Protein AF-A0AAW6Y388-F1 (afdb_monomer_lite)

Secondary structure (DSSP, 8-state):
---PPPP--------HHHHHH--------------TTTTTS-B-TT--PEEPTTTTTSSEEEEEETTEEEEEE-TTTTTSSEE-SSB---

Radius of gyration: 22.62 Å; chains: 1; bounding box: 49×43×54 Å

Foldseek 3Di:
DPDDDDDDDDDDDDDPVCVVVPDDDDDDDDDDDQPPQCRVLQAGPPDDWAFDPQCRQQQWDWDDDPPDTDIDGDPQCRSRRTHHPGGDPD

InterPro domains:
  IPR001305 Heat shock protein DnaJ, cysteine-rich domain [PF00684] (35-89)
  IPR001305 Heat shock protein DnaJ, cysteine-rich domain [PS51188] (22-90)
  IPR001305 Heat shock protein DnaJ, cysteine-rich domain [cd10719] (35-88)
  IPR036410 Heat shock protein DnaJ, cysteine-rich domain superfamily [SSF57938] (22-89)
  IPR051938 Apoptosis and cytoskeleton modulation protein [PTHR44145] (7-89)

Sequence (90 aa):
QNYQGADLQIGVEITLEDAAKGIKKRINIPTYEECDVCHGSGVKPGTSASTCSTCHGSGTVHVRQAIFQMQQTCPTCHGTGKEIKDPCVK

Structure (mmCIF, N/CA/C/O backbone):
data_AF-A0AAW6Y388-F1
#
_entry.id   AF-A0AAW6Y388-F1
#
loop_
_atom_site.group_PDB
_atom_site.id
_atom_site.type_symbol
_atom_site.label_atom_id
_atom_site.label_alt_id
_atom_site.label_comp_id
_atom_site.label_asym_id
_atom_site.label_entity_id
_atom_site.label_seq_id
_atom_site.pdbx_PDB_ins_code
_atom_site.Cartn_x
_atom_site.Cartn_y
_atom_site.Cartn_z
_atom_site.occupancy
_atom_site.B_iso_or_equiv
_atom_site.auth_seq_id
_atom_site.auth_comp_id
_atom_site.auth_asym_id
_atom_site.auth_atom_id
_atom_site.pdbx_PDB_model_num
ATOM 1 N N . GLN A 1 1 ? 11.019 3.978 2.406 1.00 46.94 1 GLN A N 1
ATOM 2 C CA . GLN A 1 1 ? 10.162 4.921 3.152 1.00 46.94 1 GLN A CA 1
ATOM 3 C C . GLN A 1 1 ? 8.935 4.150 3.597 1.00 46.94 1 GLN A C 1
ATOM 5 O O . GLN A 1 1 ? 8.301 3.533 2.754 1.00 46.94 1 GLN A O 1
ATOM 10 N N . ASN A 1 2 ? 8.673 4.091 4.902 1.00 48.41 2 ASN A N 1
ATOM 11 C CA . ASN A 1 2 ? 7.460 3.478 5.436 1.00 48.41 2 ASN A CA 1
ATOM 12 C C . ASN A 1 2 ? 6.364 4.549 5.396 1.00 48.41 2 ASN A C 1
ATOM 14 O O . ASN A 1 2 ? 6.375 5.461 6.221 1.00 48.41 2 ASN A O 1
ATOM 18 N N . TYR A 1 3 ? 5.516 4.513 4.371 1.00 68.56 3 TYR A N 1
ATOM 19 C CA . TYR A 1 3 ? 4.372 5.412 4.271 1.00 68.56 3 TYR A CA 1
ATOM 20 C C . TYR A 1 3 ? 3.245 4.806 5.097 1.00 68.56 3 TYR A C 1
ATOM 22 O O . TYR A 1 3 ? 2.707 3.761 4.740 1.00 68.56 3 TYR A O 1
ATOM 30 N N . GLN A 1 4 ? 2.932 5.429 6.230 1.00 75.88 4 GLN A N 1
ATOM 31 C CA . GLN A 1 4 ? 1.786 5.017 7.030 1.00 75.88 4 GLN A CA 1
ATOM 32 C C . GLN A 1 4 ? 0.499 5.304 6.248 1.00 75.88 4 GLN A C 1
ATOM 34 O O . GLN A 1 4 ? 0.382 6.341 5.592 1.00 75.88 4 GLN A O 1
ATOM 39 N N . GLY A 1 5 ? -0.436 4.352 6.287 1.00 80.06 5 GLY A N 1
ATOM 40 C CA . GLY A 1 5 ? -1.764 4.523 5.706 1.00 80.06 5 GLY A CA 1
ATOM 41 C C . GLY A 1 5 ? -2.550 5.629 6.413 1.00 80.06 5 GLY A C 1
ATOM 42 O O . GLY A 1 5 ? -2.198 6.045 7.515 1.00 80.06 5 GLY A O 1
ATOM 43 N N . ALA A 1 6 ? -3.612 6.107 5.768 1.00 84.00 6 ALA A N 1
ATOM 44 C CA . ALA A 1 6 ? -4.505 7.090 6.371 1.00 84.00 6 ALA A CA 1
ATOM 45 C C . ALA A 1 6 ? -5.350 6.464 7.494 1.00 84.00 6 ALA A C 1
ATOM 47 O O . ALA A 1 6 ? -5.778 5.313 7.381 1.00 84.00 6 ALA A O 1
ATOM 48 N N . ASP A 1 7 ? -5.626 7.241 8.541 1.00 85.50 7 ASP A N 1
ATOM 49 C CA . ASP A 1 7 ? -6.537 6.838 9.613 1.00 85.50 7 ASP A CA 1
ATOM 50 C C . ASP A 1 7 ? -7.991 6.775 9.117 1.00 85.50 7 ASP A C 1
ATOM 52 O O . ASP A 1 7 ? -8.424 7.585 8.292 1.00 85.50 7 ASP A O 1
ATOM 56 N N . LEU A 1 8 ? -8.768 5.830 9.660 1.00 85.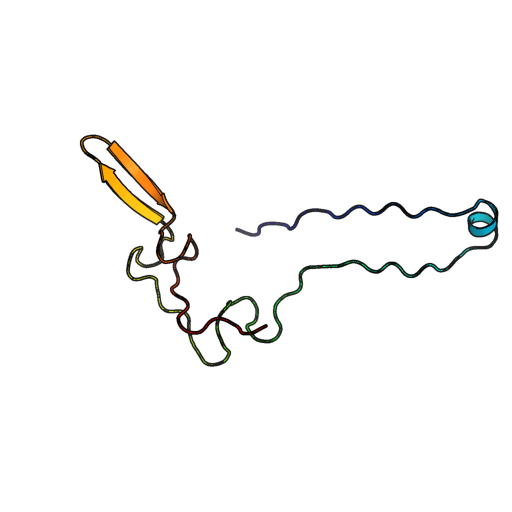62 8 LEU A N 1
ATOM 57 C CA . LEU A 1 8 ? -10.195 5.676 9.373 1.00 85.62 8 LEU A CA 1
ATOM 58 C C . LEU A 1 8 ? -11.029 5.918 10.636 1.00 85.62 8 LEU A C 1
ATOM 60 O O . LEU A 1 8 ? -10.873 5.220 11.636 1.00 85.62 8 LEU A O 1
ATOM 64 N N . GLN A 1 9 ? -11.963 6.868 10.566 1.00 89.50 9 GLN A N 1
ATOM 65 C CA . GLN A 1 9 ? -12.902 7.178 11.644 1.00 89.50 9 GLN A CA 1
ATOM 66 C C . GLN A 1 9 ? -14.337 6.846 11.221 1.00 89.50 9 GLN A C 1
ATOM 68 O O . GLN A 1 9 ? -14.784 7.252 10.151 1.00 89.50 9 GLN A O 1
ATOM 73 N N . ILE A 1 10 ? -15.073 6.127 12.075 1.00 85.12 10 ILE A N 1
ATOM 74 C CA . ILE A 1 10 ? -16.475 5.754 11.841 1.00 85.12 10 ILE A CA 1
ATOM 75 C C . ILE A 1 10 ? -17.298 6.115 13.079 1.00 85.12 10 ILE A C 1
ATOM 77 O O . ILE A 1 10 ? -16.948 5.739 14.198 1.00 85.12 10 ILE A O 1
ATOM 81 N N . GLY A 1 11 ? -18.401 6.834 12.875 1.00 89.44 11 GLY A N 1
ATOM 82 C CA . GLY A 1 11 ? -19.389 7.099 13.918 1.00 89.44 11 GLY A CA 1
ATOM 83 C C . GLY A 1 11 ? -20.335 5.912 14.089 1.00 89.44 11 GLY A C 1
ATOM 84 O O . GLY A 1 11 ? -20.876 5.401 13.109 1.00 89.44 11 GLY A O 1
ATOM 85 N N . VAL A 1 12 ? -20.548 5.475 15.330 1.00 89.38 12 VAL A N 1
ATOM 86 C CA . VAL A 1 12 ? -21.522 4.428 15.664 1.00 89.38 12 VAL A CA 1
ATOM 87 C C . VAL A 1 12 ? -22.602 5.042 16.538 1.00 89.38 12 VAL A C 1
ATOM 89 O O . VAL A 1 12 ? -22.355 5.374 17.694 1.00 89.38 12 VAL A O 1
ATOM 92 N N . GLU A 1 13 ? -23.807 5.172 15.996 1.00 90.62 13 GLU A N 1
ATOM 93 C CA . GLU A 1 13 ? -24.958 5.639 16.766 1.00 90.62 13 GLU A CA 1
ATOM 94 C C . GLU A 1 13 ? -25.535 4.502 17.612 1.00 90.62 13 GLU A C 1
ATOM 96 O O . GLU A 1 13 ? -25.715 3.378 17.129 1.00 90.62 13 GLU A O 1
ATOM 101 N N . ILE A 1 14 ? -25.837 4.784 18.878 1.00 92.12 14 ILE A N 1
ATOM 102 C CA . ILE A 1 14 ? -26.508 3.869 19.808 1.00 92.12 14 ILE A CA 1
ATOM 103 C C . ILE A 1 14 ? -27.617 4.615 20.549 1.00 92.12 14 ILE A C 1
ATOM 105 O O . ILE A 1 14 ? -27.521 5.823 20.762 1.00 92.12 14 ILE A O 1
ATOM 109 N N . THR A 1 15 ? -28.668 3.894 20.937 1.00 94.50 15 THR A N 1
ATOM 110 C CA . THR A 1 15 ? -29.721 4.440 21.804 1.00 94.50 15 THR A CA 1
ATOM 111 C C . THR A 1 15 ? -29.274 4.434 23.272 1.00 94.50 15 THR A C 1
ATOM 113 O O . THR A 1 15 ? -28.301 3.763 23.635 1.00 94.50 15 THR A O 1
ATOM 116 N N . LEU A 1 16 ? -29.972 5.174 24.141 1.00 93.69 16 LEU A N 1
ATOM 117 C CA . LEU A 1 16 ? -29.667 5.203 25.578 1.00 93.69 16 LEU A CA 1
ATOM 118 C C . LEU A 1 16 ? -29.899 3.827 26.223 1.00 93.69 16 LEU A C 1
ATOM 120 O O . LEU A 1 16 ? -29.143 3.39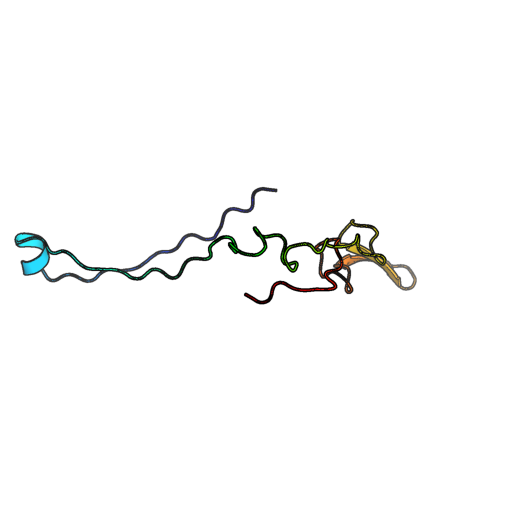3 27.092 1.00 93.69 16 LEU A O 1
ATOM 124 N N . GLU A 1 17 ? -30.924 3.114 25.770 1.00 91.69 17 GLU A N 1
ATOM 125 C CA . GLU A 1 17 ? -31.282 1.779 26.233 1.00 91.69 17 GLU A CA 1
ATOM 126 C C . GLU A 1 17 ? -30.228 0.742 25.829 1.00 91.69 17 GLU A C 1
ATOM 128 O O . GLU A 1 17 ? -29.880 -0.120 26.641 1.00 91.69 17 GLU A O 1
ATOM 133 N N . ASP A 1 18 ? -29.690 0.851 24.609 1.00 91.06 18 ASP A N 1
ATOM 134 C CA . ASP A 1 18 ? -28.570 0.027 24.140 1.00 91.06 18 ASP A CA 1
ATOM 135 C C . ASP A 1 18 ? -27.313 0.264 24.985 1.00 91.06 18 ASP A C 1
ATOM 137 O O . ASP A 1 18 ? -26.592 -0.685 25.298 1.00 91.06 18 ASP A O 1
ATOM 141 N N . ALA A 1 19 ? -27.059 1.513 25.392 1.00 90.19 19 ALA A N 1
ATOM 142 C CA . ALA A 1 19 ? -25.947 1.852 26.279 1.00 90.19 19 ALA A CA 1
ATOM 143 C C . ALA A 1 19 ? -26.134 1.261 27.689 1.00 90.19 19 ALA A C 1
ATOM 145 O O . ALA A 1 19 ? -25.176 0.760 28.274 1.00 90.19 19 ALA A O 1
ATOM 146 N N . ALA A 1 20 ? -27.362 1.273 28.219 1.00 93.19 20 ALA A N 1
ATOM 147 C CA . ALA A 1 20 ? -27.671 0.750 29.551 1.00 93.19 20 ALA A CA 1
ATOM 148 C C . ALA A 1 20 ? -27.638 -0.787 29.628 1.00 93.19 20 ALA A C 1
ATOM 150 O O . ALA A 1 20 ? -27.238 -1.346 30.649 1.00 93.19 20 ALA A O 1
ATOM 151 N N . LYS A 1 21 ? -28.072 -1.482 28.570 1.00 94.00 21 LYS A N 1
ATOM 152 C CA . LYS A 1 21 ? -28.150 -2.957 28.525 1.00 94.00 21 LYS A CA 1
ATOM 153 C C . LYS A 1 21 ? -26.921 -3.613 27.895 1.00 94.00 21 LYS A C 1
ATOM 155 O O . LYS A 1 21 ? -26.704 -4.808 28.090 1.00 94.00 21 LYS A O 1
ATOM 160 N N . GLY A 1 22 ? -26.126 -2.840 27.161 1.00 91.38 22 GLY A N 1
ATOM 161 C CA . GLY A 1 22 ? -25.043 -3.331 26.322 1.00 91.38 22 GLY A CA 1
ATOM 162 C C . GLY A 1 22 ? -25.566 -3.918 25.007 1.00 91.38 22 GLY A C 1
ATOM 163 O O . GLY A 1 22 ? -26.498 -4.721 24.984 1.00 91.38 22 GLY A O 1
ATOM 164 N N . ILE A 1 23 ? -24.927 -3.553 23.894 1.00 93.06 23 ILE A N 1
ATOM 165 C CA . ILE A 1 23 ? -25.252 -4.044 22.549 1.00 93.06 23 ILE A CA 1
ATOM 166 C C . ILE A 1 23 ? -23.998 -4.568 21.841 1.00 93.06 23 ILE A C 1
ATOM 168 O O . ILE A 1 23 ? -22.897 -4.052 22.022 1.00 93.06 23 ILE A O 1
ATOM 172 N N . LYS A 1 24 ? -24.164 -5.585 20.988 1.00 92.25 24 LYS A N 1
ATOM 173 C CA . LYS A 1 24 ? -23.139 -6.026 20.032 1.00 92.25 24 LYS A CA 1
ATOM 174 C C . LYS A 1 24 ? -23.561 -5.615 18.623 1.00 92.25 24 LYS A C 1
ATOM 176 O O . LYS A 1 24 ? -24.519 -6.169 18.090 1.00 92.25 24 LYS A O 1
ATOM 181 N N . LYS A 1 25 ? -22.836 -4.677 18.009 1.00 87.88 25 LYS A N 1
ATOM 182 C CA . LYS A 1 25 ? -23.016 -4.290 16.599 1.00 87.88 25 LYS A CA 1
ATOM 183 C C . LYS A 1 25 ? -21.867 -4.836 15.755 1.00 87.88 25 LYS A C 1
ATOM 185 O O . LYS A 1 25 ? -20.715 -4.784 16.175 1.00 87.88 25 LYS A O 1
ATOM 190 N N . ARG A 1 26 ? -22.177 -5.366 14.568 1.00 89.62 26 ARG A N 1
ATOM 191 C CA . ARG A 1 26 ? -21.159 -5.706 13.561 1.00 89.62 26 ARG A CA 1
ATOM 192 C C . ARG A 1 26 ? -20.916 -4.483 12.689 1.00 89.62 26 ARG A C 1
ATOM 194 O O . ARG A 1 26 ? -21.872 -3.916 12.169 1.00 89.62 26 ARG A O 1
ATOM 201 N N . ILE A 1 27 ? -19.654 -4.111 12.528 1.00 87.69 27 ILE A N 1
ATOM 202 C CA . ILE A 1 27 ? -19.220 -3.009 11.669 1.00 87.69 27 ILE A CA 1
ATOM 203 C C . ILE A 1 27 ? -18.392 -3.633 10.551 1.00 87.69 27 ILE A C 1
ATOM 205 O O . ILE A 1 27 ? -17.462 -4.385 10.834 1.00 87.69 27 ILE A O 1
ATOM 209 N N . ASN A 1 28 ? -18.757 -3.361 9.298 1.00 87.94 28 ASN A N 1
ATOM 210 C CA . ASN A 1 28 ? -17.972 -3.790 8.148 1.00 87.94 28 ASN A CA 1
ATOM 211 C C . ASN A 1 28 ? -17.038 -2.650 7.739 1.00 87.94 28 ASN A C 1
ATOM 213 O O . ASN A 1 28 ? -17.514 -1.563 7.412 1.00 87.94 28 ASN A O 1
ATOM 217 N N . ILE A 1 29 ? -15.731 -2.896 7.790 1.00 85.62 29 ILE A N 1
ATOM 218 C CA . ILE A 1 29 ? -14.707 -1.905 7.470 1.00 85.62 29 ILE A CA 1
ATOM 219 C C . ILE A 1 29 ? -14.012 -2.349 6.181 1.00 85.62 29 ILE A C 1
ATOM 221 O O . ILE A 1 29 ? -13.310 -3.359 6.209 1.00 85.62 29 ILE A O 1
ATOM 225 N N . PRO A 1 30 ? -14.181 -1.629 5.058 1.00 83.00 30 PRO A N 1
ATOM 226 C CA . PRO A 1 30 ? -13.393 -1.898 3.868 1.00 83.00 30 PRO A CA 1
ATOM 227 C C . PRO A 1 30 ? -11.955 -1.432 4.113 1.00 83.00 30 PRO A C 1
ATOM 229 O O . PRO A 1 30 ? -11.701 -0.241 4.295 1.00 83.00 30 PRO A O 1
ATOM 232 N N . THR A 1 31 ? -11.014 -2.370 4.138 1.00 83.31 31 THR A N 1
ATOM 233 C CA . THR A 1 31 ? -9.581 -2.095 4.287 1.00 83.31 31 THR A CA 1
ATOM 234 C C . THR A 1 31 ? -8.823 -2.565 3.058 1.00 83.31 31 THR A C 1
ATOM 236 O O . THR A 1 31 ? -9.186 -3.567 2.447 1.00 83.31 31 THR A O 1
ATOM 239 N N . TYR A 1 32 ? -7.740 -1.867 2.726 1.00 84.31 32 TYR A N 1
ATOM 240 C CA . TYR A 1 32 ? -6.755 -2.404 1.796 1.00 84.31 32 TYR A CA 1
ATOM 241 C C . TYR A 1 32 ? -5.968 -3.509 2.494 1.00 84.31 32 TYR A C 1
ATOM 243 O O . TYR A 1 32 ? -5.466 -3.311 3.601 1.00 84.31 32 TYR A O 1
ATOM 251 N N . GLU A 1 33 ? -5.858 -4.655 1.841 1.00 85.56 33 GLU A N 1
ATOM 252 C CA . GLU A 1 33 ? -5.005 -5.755 2.271 1.00 85.56 33 GLU A CA 1
ATOM 253 C C . GLU A 1 33 ? -3.912 -6.007 1.236 1.00 85.56 33 GLU A C 1
ATOM 255 O O . GLU A 1 33 ? -4.021 -5.618 0.069 1.00 85.56 33 GLU A O 1
ATOM 260 N N . GLU A 1 34 ? -2.828 -6.638 1.675 1.00 85.50 34 GLU A N 1
ATOM 261 C CA . GLU A 1 34 ? -1.820 -7.118 0.745 1.00 85.50 34 GLU A CA 1
ATOM 262 C C . GLU A 1 34 ? -2.447 -8.173 -0.170 1.00 85.50 34 GLU A C 1
ATOM 264 O O . GLU A 1 34 ? -3.102 -9.105 0.292 1.00 85.50 34 GLU A O 1
ATOM 269 N N . CYS A 1 35 ? -2.237 -8.032 -1.480 1.00 88.94 35 CYS A N 1
ATOM 270 C CA . CYS A 1 35 ? -2.712 -9.022 -2.434 1.00 88.94 35 CYS A CA 1
ATOM 271 C C . CYS A 1 35 ? -2.037 -10.374 -2.152 1.00 88.94 35 CYS A C 1
ATOM 273 O O . CYS A 1 35 ? -0.830 -10.510 -2.322 1.00 88.94 35 CYS A O 1
ATOM 275 N N . ASP A 1 36 ? -2.820 -11.381 -1.787 1.00 88.25 36 ASP A N 1
ATOM 276 C CA . ASP A 1 36 ? -2.402 -12.767 -1.545 1.00 88.25 36 ASP A CA 1
ATOM 277 C C . ASP A 1 36 ? -1.772 -13.449 -2.769 1.00 88.25 36 ASP A C 1
ATOM 279 O O . ASP A 1 36 ? -0.980 -14.374 -2.625 1.00 88.25 36 ASP A O 1
ATOM 283 N N . VAL A 1 37 ? -2.121 -13.001 -3.977 1.00 87.38 37 VAL A N 1
ATOM 284 C CA . VAL A 1 37 ? -1.614 -13.571 -5.231 1.00 87.38 37 VAL A CA 1
ATOM 285 C C . VAL A 1 37 ? -0.230 -13.023 -5.567 1.00 87.38 37 VAL A C 1
ATOM 287 O O . VAL A 1 37 ? 0.676 -13.789 -5.884 1.00 87.38 37 VAL A O 1
ATOM 290 N N . CYS A 1 38 ? -0.053 -11.701 -5.526 1.00 86.69 38 CYS A N 1
ATOM 291 C CA . CYS A 1 38 ? 1.203 -11.071 -5.935 1.00 86.69 38 CYS A CA 1
ATOM 292 C C . CYS A 1 38 ? 2.075 -10.595 -4.767 1.00 86.69 38 CYS A C 1
ATOM 294 O O . CYS A 1 38 ? 3.173 -10.100 -5.014 1.00 86.69 38 CYS A O 1
ATOM 296 N N . HIS A 1 39 ? 1.622 -10.712 -3.520 1.00 85.56 39 HIS A N 1
ATOM 297 C CA . HIS A 1 39 ? 2.32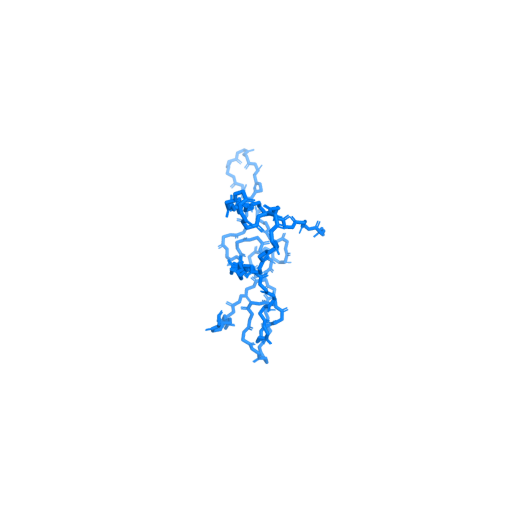3 -10.240 -2.320 1.00 85.56 39 HIS A CA 1
ATOM 298 C C . HIS A 1 39 ? 2.792 -8.781 -2.441 1.00 85.56 39 HIS A C 1
ATOM 300 O O . HIS A 1 39 ? 3.961 -8.441 -2.261 1.00 85.56 39 HIS A O 1
ATOM 306 N N . GLY A 1 40 ? 1.891 -7.918 -2.924 1.00 81.94 40 GLY A N 1
ATOM 307 C CA . GLY A 1 40 ? 2.167 -6.495 -3.149 1.00 81.94 40 GLY A CA 1
ATOM 308 C C . GLY A 1 40 ? 3.111 -6.173 -4.318 1.00 81.94 40 GLY A C 1
ATOM 309 O O . GLY A 1 40 ? 3.402 -5.003 -4.557 1.00 81.94 40 GLY A O 1
ATOM 310 N N . SER A 1 41 ? 3.581 -7.167 -5.081 1.00 82.12 41 SER A N 1
ATOM 311 C CA . SER A 1 41 ? 4.483 -6.935 -6.221 1.00 82.12 41 SER A CA 1
ATOM 312 C C . SER A 1 41 ? 3.787 -6.379 -7.468 1.00 82.12 41 SER A C 1
ATOM 314 O O . SER A 1 41 ? 4.454 -5.830 -8.345 1.00 82.12 41 SER A O 1
ATOM 316 N N . GLY A 1 42 ? 2.463 -6.534 -7.566 1.00 83.06 42 GLY A N 1
ATOM 317 C CA . GLY A 1 42 ? 1.664 -6.094 -8.713 1.00 83.06 42 GLY A CA 1
ATOM 318 C C . GLY A 1 42 ? 1.858 -6.924 -9.986 1.00 83.06 42 GLY A C 1
ATOM 319 O O . GLY A 1 42 ? 1.244 -6.610 -11.005 1.00 83.06 42 GLY A O 1
ATOM 320 N N . VAL A 1 43 ? 2.674 -7.985 -9.947 1.00 87.12 43 VAL A N 1
ATOM 321 C CA . VAL A 1 43 ? 2.924 -8.876 -11.091 1.00 87.12 43 VAL A CA 1
ATOM 322 C C . VAL A 1 43 ? 2.238 -10.225 -10.931 1.00 87.12 43 VAL A C 1
ATOM 324 O O . VAL A 1 43 ? 1.965 -10.682 -9.819 1.00 87.12 43 VAL A O 1
ATOM 327 N N . LYS A 1 44 ? 1.975 -10.890 -12.055 1.00 85.88 44 LYS A N 1
ATOM 328 C CA . LYS A 1 44 ? 1.453 -12.256 -12.066 1.00 85.88 44 LYS A CA 1
ATOM 329 C C . LYS A 1 44 ? 2.422 -13.214 -11.342 1.00 85.88 44 LYS A C 1
ATOM 331 O O . LYS A 1 44 ? 3.633 -13.139 -11.578 1.00 85.88 44 LYS A O 1
ATOM 336 N N . PRO A 1 45 ? 1.924 -14.160 -10.521 1.00 79.62 45 PRO A N 1
ATOM 337 C CA . PRO A 1 45 ? 2.772 -15.139 -9.843 1.00 79.62 45 PRO A CA 1
ATOM 338 C C . PRO A 1 45 ? 3.649 -15.906 -10.835 1.00 79.62 45 PRO A C 1
ATOM 340 O O . PRO A 1 45 ? 3.166 -16.373 -11.867 1.00 79.62 45 PRO A O 1
ATOM 343 N N . GLY A 1 46 ? 4.939 -16.031 -10.525 1.00 78.69 46 GLY A N 1
ATOM 344 C CA . GLY A 1 46 ? 5.917 -16.703 -11.389 1.00 78.69 46 GLY A CA 1
ATOM 345 C C . GLY A 1 46 ? 6.490 -15.836 -12.515 1.00 78.69 46 GLY A C 1
ATOM 346 O O . GLY A 1 46 ? 7.410 -16.278 -13.199 1.00 78.69 46 GLY A O 1
ATOM 347 N N . THR A 1 47 ? 6.010 -14.603 -12.686 1.00 80.12 47 THR A N 1
ATOM 348 C CA . THR A 1 47 ? 6.665 -13.592 -13.529 1.00 80.12 47 THR A CA 1
ATOM 349 C C . THR A 1 47 ? 7.392 -12.569 -12.665 1.00 80.12 47 THR A C 1
ATOM 351 O O . THR A 1 47 ? 7.093 -12.405 -11.483 1.00 80.12 47 THR A O 1
ATOM 354 N N . SER A 1 48 ? 8.386 -11.898 -13.239 1.00 78.75 48 SER A N 1
ATOM 355 C CA . SER A 1 48 ? 9.164 -10.871 -12.554 1.00 78.75 48 SER A CA 1
ATOM 356 C C . SER A 1 48 ? 8.993 -9.524 -13.244 1.00 78.75 48 SER A C 1
ATOM 358 O O . SER A 1 48 ? 8.967 -9.422 -14.471 1.00 78.75 48 SER A O 1
ATOM 360 N N . ALA A 1 49 ? 8.886 -8.468 -12.439 1.00 82.56 49 ALA A N 1
ATOM 361 C CA . ALA A 1 49 ? 8.919 -7.108 -12.948 1.00 82.56 49 ALA A CA 1
ATOM 362 C C . ALA A 1 49 ? 10.329 -6.805 -13.479 1.00 82.56 49 ALA A C 1
ATOM 364 O O . ALA A 1 49 ? 11.314 -6.961 -12.750 1.00 82.56 49 ALA A O 1
ATOM 365 N N . SER A 1 50 ? 10.435 -6.367 -14.732 1.00 86.81 50 SER A N 1
ATOM 366 C CA . SER A 1 50 ? 11.714 -5.948 -15.309 1.00 86.81 50 SER A CA 1
ATOM 367 C C . SER A 1 50 ? 12.044 -4.519 -14.890 1.00 86.81 50 SER A C 1
ATOM 369 O O . SER A 1 50 ? 11.150 -3.694 -14.717 1.00 86.81 50 SER A O 1
ATOM 371 N N . THR A 1 51 ? 13.326 -4.194 -14.731 1.00 89.44 51 THR A N 1
ATOM 372 C CA . THR A 1 51 ? 13.748 -2.807 -14.498 1.00 89.44 51 THR A CA 1
ATOM 373 C C . THR A 1 51 ? 13.262 -1.925 -15.644 1.00 89.44 51 THR A C 1
ATOM 375 O O . THR A 1 51 ? 13.438 -2.285 -16.807 1.00 89.44 51 THR A O 1
ATOM 378 N N . CYS A 1 52 ? 12.662 -0.777 -15.322 1.00 90.62 52 CYS A N 1
ATOM 379 C CA . CYS A 1 52 ? 12.174 0.142 -16.342 1.00 90.62 52 CYS A CA 1
ATOM 380 C C . CYS A 1 52 ? 13.332 0.621 -17.220 1.00 90.62 52 CYS A C 1
ATOM 382 O O . CYS A 1 52 ? 14.313 1.182 -16.726 1.00 90.62 52 CYS A O 1
ATOM 384 N N . SER A 1 53 ? 13.198 0.413 -18.524 1.00 90.06 53 SER A N 1
ATOM 385 C CA . SER A 1 53 ? 14.210 0.739 -19.530 1.00 90.06 53 SER A CA 1
ATOM 386 C C . SER A 1 53 ? 14.421 2.246 -19.676 1.00 90.06 53 SER A C 1
ATOM 388 O O . SER A 1 53 ? 15.524 2.696 -19.960 1.00 90.06 53 SER A O 1
ATOM 390 N N . THR A 1 54 ? 13.369 3.031 -19.432 1.00 89.62 54 THR A N 1
ATOM 391 C CA . THR A 1 54 ? 13.364 4.487 -19.626 1.00 89.62 54 THR A CA 1
ATOM 392 C C . THR A 1 54 ? 14.021 5.246 -18.469 1.00 89.62 54 THR A C 1
ATOM 394 O O . THR A 1 54 ? 14.644 6.280 -18.686 1.00 89.62 54 THR A O 1
ATOM 397 N N . CYS A 1 55 ? 13.878 4.761 -17.230 1.00 91.31 55 CYS A N 1
ATOM 398 C CA . CYS A 1 55 ? 14.443 5.413 -16.038 1.00 91.31 55 CYS A CA 1
ATOM 399 C C . CYS A 1 55 ? 15.548 4.598 -15.349 1.00 91.31 55 CYS A C 1
ATOM 401 O O . CYS A 1 55 ? 16.086 5.028 -14.334 1.00 91.31 55 CYS A O 1
ATOM 403 N N . HIS A 1 56 ? 15.875 3.410 -15.861 1.00 90.06 56 HIS A N 1
ATOM 404 C CA . HIS A 1 56 ? 16.859 2.491 -15.278 1.00 90.06 56 HIS A CA 1
ATOM 405 C C . HIS A 1 56 ? 16.639 2.205 -13.779 1.00 90.06 56 HIS A C 1
ATOM 407 O O . HIS A 1 56 ? 17.590 2.021 -13.025 1.00 90.06 56 HIS A O 1
ATOM 413 N N . GLY A 1 57 ? 15.378 2.167 -13.337 1.00 88.19 57 GLY A N 1
ATOM 414 C CA . GLY A 1 57 ? 15.018 1.902 -11.942 1.00 88.19 57 GLY A CA 1
ATOM 415 C C . GLY A 1 57 ? 14.911 3.130 -11.035 1.00 88.19 57 GLY A C 1
ATOM 416 O O . GLY A 1 57 ? 14.508 2.972 -9.888 1.00 88.19 57 GLY A O 1
ATOM 417 N N . SER A 1 58 ? 15.201 4.345 -11.516 1.00 91.00 58 SER A N 1
ATOM 418 C CA . SER A 1 58 ? 15.120 5.564 -10.690 1.00 91.00 58 SER A CA 1
ATOM 419 C C . SER A 1 58 ? 13.687 6.044 -10.422 1.00 91.00 58 SER A C 1
ATOM 421 O O . SER A 1 58 ? 13.466 6.831 -9.507 1.00 91.00 58 SER A O 1
ATOM 423 N N . GLY A 1 59 ? 12.719 5.634 -11.250 1.00 89.62 59 GLY A N 1
ATOM 424 C CA . GLY A 1 59 ? 11.338 6.133 -11.209 1.00 89.62 59 GLY A CA 1
ATOM 425 C C . GLY A 1 59 ? 11.159 7.544 -11.791 1.00 89.62 59 GLY A C 1
ATOM 426 O O . GLY A 1 59 ? 10.0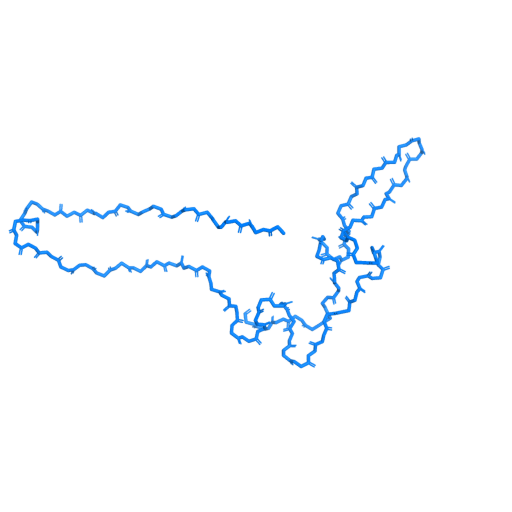29 7.985 -11.999 1.00 89.62 59 GLY A O 1
ATOM 427 N N . THR A 1 60 ? 12.242 8.241 -12.139 1.00 93.00 60 THR A N 1
ATOM 428 C CA . THR A 1 60 ? 12.205 9.608 -12.673 1.00 93.00 60 THR A CA 1
ATOM 429 C C . THR A 1 60 ? 13.079 9.766 -13.914 1.00 93.00 60 THR A C 1
ATOM 431 O O . THR A 1 60 ? 14.107 9.110 -14.078 1.00 93.00 60 THR A O 1
ATOM 434 N N . VAL A 1 61 ? 12.666 10.646 -14.820 1.00 92.50 61 VAL A N 1
ATOM 435 C CA . VAL A 1 61 ? 13.392 10.979 -16.050 1.00 92.50 61 VAL A CA 1
ATOM 436 C C . VAL A 1 61 ? 13.762 12.456 -16.044 1.00 92.50 61 VAL A C 1
ATOM 438 O O . VAL A 1 61 ? 12.989 13.307 -15.604 1.00 92.50 61 VAL A O 1
ATOM 441 N N . HIS A 1 62 ? 14.959 12.770 -16.529 1.00 89.56 62 HIS A N 1
ATOM 442 C CA . HIS A 1 62 ? 15.410 14.151 -16.665 1.00 89.56 62 HIS A CA 1
ATOM 443 C C . HIS A 1 62 ? 15.053 14.649 -18.059 1.00 89.56 62 HIS A C 1
ATOM 445 O O . HIS A 1 62 ? 15.619 14.191 -19.051 1.00 89.56 62 HIS A O 1
ATOM 451 N N . VAL A 1 63 ? 14.130 15.599 -18.136 1.00 86.88 63 VAL A N 1
ATOM 452 C CA . VAL A 1 63 ? 13.717 16.216 -19.394 1.00 86.88 63 VAL A CA 1
ATOM 453 C C . VAL A 1 63 ? 14.465 17.535 -19.551 1.00 86.88 63 VAL A C 1
ATOM 455 O O . VAL A 1 63 ? 14.429 18.399 -18.670 1.00 86.88 63 VAL A O 1
ATOM 458 N N . ARG A 1 64 ? 15.179 17.678 -20.671 1.00 88.12 64 ARG A N 1
ATOM 459 C CA . ARG A 1 64 ? 15.830 18.929 -21.077 1.00 88.12 64 ARG A CA 1
ATOM 460 C C . ARG A 1 64 ? 14.950 19.625 -22.107 1.00 88.12 64 ARG A C 1
ATOM 462 O O . ARG A 1 64 ? 14.731 19.081 -23.185 1.00 88.12 64 ARG A O 1
ATOM 469 N N . GLN A 1 65 ? 14.471 20.821 -21.791 1.00 85.62 65 GLN A N 1
ATOM 470 C CA . GLN A 1 65 ? 13.775 21.693 -22.735 1.00 85.62 65 GLN A CA 1
ATOM 471 C C . GLN A 1 65 ? 14.472 23.048 -22.771 1.00 85.62 65 GLN A C 1
ATOM 473 O O . GLN A 1 65 ? 14.401 23.817 -21.814 1.00 85.62 65 GLN A O 1
ATOM 478 N N . ALA A 1 66 ? 15.141 23.334 -23.891 1.00 87.06 66 ALA A N 1
ATOM 479 C CA . ALA A 1 66 ? 15.963 24.527 -24.076 1.00 87.06 66 ALA A CA 1
ATOM 480 C C . ALA A 1 66 ? 16.939 24.732 -22.899 1.00 87.06 66 ALA A C 1
ATOM 482 O O . ALA A 1 66 ? 17.842 23.921 -22.698 1.00 87.06 66 ALA A O 1
ATOM 483 N N . ILE A 1 67 ? 16.741 25.793 -22.116 1.00 89.12 67 ILE A N 1
ATOM 484 C CA . ILE A 1 67 ? 17.569 26.140 -20.955 1.00 89.12 67 ILE A CA 1
ATOM 485 C C . ILE A 1 67 ? 17.120 25.463 -19.651 1.00 89.12 67 ILE A C 1
ATOM 487 O O . ILE A 1 67 ? 17.824 25.551 -18.648 1.00 89.12 67 ILE A O 1
ATOM 491 N N . PHE A 1 68 ? 15.968 24.789 -19.638 1.00 84.94 68 PHE A N 1
ATOM 492 C CA . PHE A 1 68 ? 15.410 24.173 -18.438 1.00 84.94 68 PHE A CA 1
ATOM 493 C C . PHE A 1 68 ? 15.737 22.682 -18.370 1.00 84.94 68 PHE A C 1
ATOM 495 O O . PHE A 1 68 ? 15.508 21.915 -19.309 1.00 84.94 68 PHE A O 1
ATOM 502 N N . GLN A 1 69 ? 16.241 22.264 -17.213 1.00 87.75 69 GLN A N 1
ATOM 503 C CA . GLN A 1 69 ? 16.305 20.867 -16.809 1.00 87.75 69 GLN A CA 1
ATOM 504 C C . GLN A 1 69 ? 15.274 20.628 -15.719 1.00 87.75 69 GLN A C 1
ATOM 506 O O . GLN A 1 69 ? 15.339 21.258 -14.667 1.00 87.75 69 GLN A O 1
ATOM 511 N N . MET A 1 70 ? 14.359 19.697 -15.951 1.00 89.56 70 MET A N 1
ATOM 512 C CA . MET A 1 70 ? 13.374 19.300 -14.952 1.00 89.56 70 MET A CA 1
ATOM 513 C C . MET A 1 70 ? 13.371 17.787 -14.783 1.00 89.56 70 MET A C 1
ATOM 515 O O . MET A 1 70 ? 13.607 17.036 -15.732 1.00 89.56 70 MET A O 1
ATOM 519 N N . GLN A 1 71 ? 13.107 17.345 -13.561 1.00 90.19 71 GLN A N 1
ATOM 520 C CA . GLN A 1 71 ? 12.879 15.944 -13.260 1.00 90.19 71 GLN A CA 1
ATOM 521 C C . GLN A 1 71 ? 11.372 15.695 -13.310 1.00 90.19 71 GLN A C 1
ATOM 523 O O . GLN A 1 71 ? 10.603 16.395 -12.657 1.00 90.19 71 GLN A O 1
ATOM 528 N N . GLN A 1 72 ? 10.955 14.733 -14.122 1.00 90.75 72 GLN A N 1
ATOM 529 C CA . GLN A 1 72 ? 9.564 14.312 -14.228 1.00 90.75 72 GLN A CA 1
ATOM 530 C C . GLN A 1 72 ? 9.448 12.850 -13.810 1.0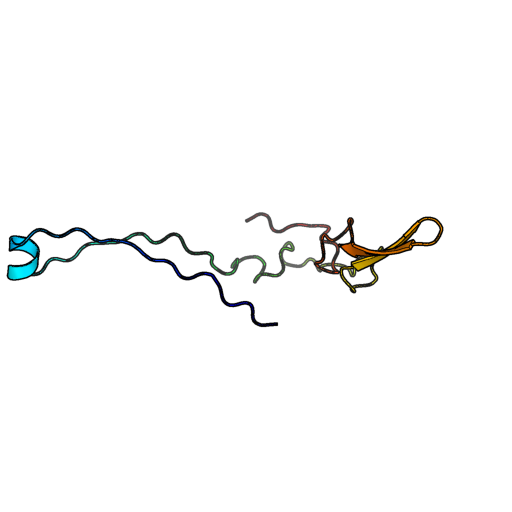0 90.75 72 GLN A C 1
ATOM 532 O O . GLN A 1 72 ? 10.393 12.069 -13.956 1.00 90.75 72 GLN A O 1
ATOM 537 N N . THR A 1 73 ? 8.284 12.463 -13.297 1.00 92.75 73 THR A N 1
ATOM 538 C CA . THR A 1 73 ? 7.961 11.054 -13.062 1.0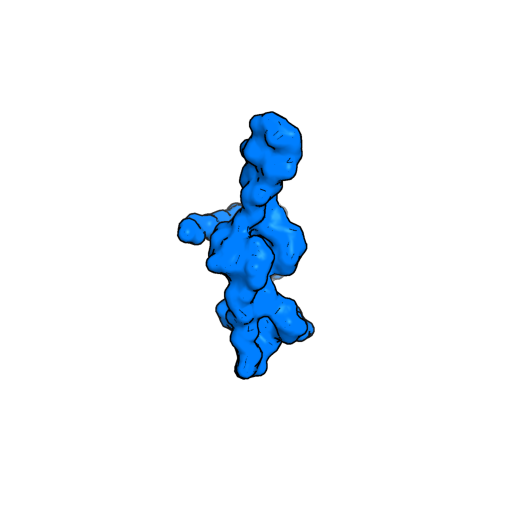0 92.75 73 THR A CA 1
ATOM 539 C C . THR A 1 73 ? 8.091 10.291 -14.376 1.00 92.75 73 THR A C 1
ATOM 541 O O . THR A 1 73 ? 7.633 10.761 -15.418 1.00 92.75 73 THR A O 1
ATOM 544 N N . CYS A 1 74 ? 8.740 9.127 -14.352 1.00 92.38 74 CYS A N 1
ATOM 545 C CA . CYS A 1 74 ? 8.917 8.331 -15.560 1.00 92.38 74 CYS A CA 1
ATOM 546 C C . CYS A 1 74 ? 7.541 7.937 -16.132 1.00 92.38 74 CYS A C 1
ATOM 548 O O . CYS A 1 74 ? 6.780 7.276 -15.423 1.00 92.38 74 CYS A O 1
ATOM 550 N N . PRO A 1 75 ? 7.212 8.294 -17.389 1.00 88.62 75 PRO A N 1
ATOM 551 C CA . PRO A 1 75 ? 5.897 8.011 -17.966 1.00 88.62 75 PRO A CA 1
ATOM 552 C C . PRO A 1 75 ? 5.671 6.513 -18.202 1.00 88.62 75 PRO A C 1
ATOM 554 O O . PRO A 1 75 ? 4.535 6.065 -18.194 1.00 88.62 75 PRO A O 1
ATOM 557 N N . THR A 1 76 ? 6.745 5.737 -18.371 1.00 88.88 76 THR A N 1
ATOM 558 C CA . THR A 1 76 ? 6.685 4.296 -18.654 1.00 88.88 76 THR A CA 1
ATOM 559 C C . THR A 1 76 ? 6.345 3.465 -17.415 1.00 88.88 76 THR A C 1
ATOM 561 O O . THR A 1 76 ? 5.636 2.473 -17.513 1.00 88.88 76 THR A O 1
ATOM 564 N N . CYS A 1 77 ? 6.855 3.847 -16.238 1.00 88.38 77 CYS A N 1
ATOM 565 C CA . CYS A 1 77 ? 6.656 3.091 -14.993 1.00 88.38 77 CYS A CA 1
ATOM 566 C C . CYS A 1 77 ? 5.879 3.859 -13.917 1.00 88.38 77 CYS A C 1
ATOM 568 O O . CYS A 1 77 ? 5.734 3.367 -12.798 1.00 88.38 77 CYS A O 1
ATOM 570 N N . HIS A 1 78 ? 5.426 5.079 -14.215 1.00 88.38 78 HIS A N 1
ATOM 571 C CA . HIS A 1 78 ? 4.697 5.960 -13.299 1.00 88.38 78 HIS A CA 1
ATOM 572 C C . HIS A 1 78 ? 5.366 6.132 -11.922 1.00 88.38 78 HIS A C 1
ATOM 574 O O . HIS A 1 78 ? 4.694 6.262 -10.905 1.00 88.38 78 HIS A O 1
ATOM 580 N N . GLY A 1 79 ? 6.702 6.125 -11.875 1.00 86.69 79 GLY A N 1
ATOM 581 C CA . GLY A 1 79 ? 7.458 6.291 -10.628 1.00 86.69 79 GLY A CA 1
ATOM 582 C C . GLY A 1 79 ? 7.836 4.997 -9.911 1.00 86.69 79 GLY A C 1
ATOM 583 O O . GLY A 1 79 ? 8.661 5.039 -9.005 1.00 86.69 79 GLY A O 1
ATOM 584 N N . THR A 1 80 ? 7.327 3.838 -10.334 1.00 86.56 80 THR A N 1
ATOM 585 C CA . THR A 1 80 ? 7.634 2.549 -9.678 1.00 86.56 80 THR A CA 1
ATOM 586 C C . THR A 1 80 ? 9.053 2.040 -9.954 1.00 86.56 80 THR A C 1
ATOM 588 O O . THR A 1 80 ? 9.542 1.152 -9.260 1.00 86.56 80 THR A O 1
ATOM 591 N N . GLY A 1 81 ? 9.720 2.557 -10.994 1.00 87.94 81 GLY A N 1
ATOM 592 C CA . GLY A 1 81 ? 11.046 2.096 -11.426 1.00 87.94 81 GLY A CA 1
ATOM 593 C C . GLY A 1 81 ? 11.042 0.724 -12.116 1.00 87.94 81 GLY A C 1
ATOM 594 O O . GLY A 1 81 ? 12.083 0.276 -12.600 1.00 87.94 81 GLY A O 1
ATOM 595 N N . LYS A 1 82 ? 9.883 0.069 -12.221 1.00 88.00 82 LYS A N 1
ATOM 596 C CA . LYS A 1 82 ? 9.735 -1.272 -12.791 1.00 88.00 82 LYS A CA 1
ATOM 597 C C . LYS A 1 82 ? 8.683 -1.278 -13.898 1.00 88.00 82 LYS A C 1
ATOM 599 O O . LYS A 1 82 ? 7.687 -0.572 -13.825 1.00 88.00 82 LYS A O 1
ATOM 604 N N . GLU A 1 83 ? 8.922 -2.070 -14.929 1.00 87.00 83 GLU A N 1
ATOM 605 C CA . GLU A 1 83 ? 7.961 -2.366 -15.987 1.00 87.00 83 GLU A CA 1
ATOM 606 C C . GLU A 1 83 ? 7.267 -3.692 -15.669 1.00 87.00 83 GLU A C 1
ATOM 608 O O . GLU A 1 83 ? 7.912 -4.734 -15.508 1.00 87.00 83 GLU A O 1
ATOM 613 N N . ILE A 1 84 ? 5.940 -3.637 -15.570 1.00 84.56 84 ILE A N 1
ATOM 614 C CA . ILE A 1 84 ? 5.078 -4.792 -15.328 1.00 84.56 84 ILE A CA 1
ATOM 615 C C . ILE A 1 84 ? 4.515 -5.235 -16.678 1.00 84.56 84 ILE A C 1
ATOM 617 O O . ILE A 1 84 ? 3.667 -4.554 -17.248 1.00 84.56 84 ILE A O 1
ATOM 621 N N . LYS A 1 85 ? 5.014 -6.357 -17.207 1.00 81.81 85 LYS A N 1
ATOM 622 C CA . LYS A 1 85 ? 4.522 -6.938 -18.470 1.00 81.81 85 LYS A CA 1
ATOM 623 C C . LYS A 1 85 ? 3.230 -7.722 -18.264 1.00 81.81 85 LYS A C 1
ATOM 625 O O . LYS A 1 85 ? 2.292 -7.582 -19.038 1.00 81.81 85 LYS A O 1
ATOM 630 N N . ASP A 1 86 ? 3.196 -8.502 -17.189 1.00 84.38 86 ASP A N 1
ATOM 631 C CA . ASP A 1 86 ? 2.070 -9.341 -16.802 1.00 84.38 86 ASP A CA 1
ATOM 632 C C . ASP A 1 86 ? 1.514 -8.836 -15.461 1.00 84.38 86 ASP A C 1
ATOM 634 O O . ASP A 1 86 ? 2.055 -9.186 -14.404 1.00 84.38 86 ASP A O 1
ATOM 638 N N . PRO A 1 87 ? 0.482 -7.971 -15.468 1.00 85.50 87 PRO A N 1
ATOM 639 C CA . PRO A 1 87 ? -0.104 -7.455 -14.238 1.00 85.50 87 PRO A CA 1
ATOM 640 C C . PRO A 1 87 ? -0.807 -8.558 -13.442 1.00 85.50 87 PRO A C 1
ATOM 642 O O . PRO A 1 87 ? -1.288 -9.554 -13.993 1.00 85.50 87 PRO A O 1
ATOM 645 N N . CYS A 1 88 ? -0.877 -8.368 -12.124 1.00 87.88 88 CYS A N 1
ATOM 646 C CA . CYS A 1 88 ? -1.734 -9.184 -11.271 1.00 87.88 88 CYS A CA 1
ATOM 647 C C . CYS A 1 88 ? -3.198 -9.073 -11.736 1.00 87.88 88 CYS A C 1
ATOM 649 O O . CYS A 1 88 ? -3.664 -7.998 -12.100 1.00 87.88 88 CYS A O 1
ATOM 651 N N . VAL A 1 89 ? -3.910 -10.199 -11.735 1.00 83.50 89 VAL A N 1
ATOM 652 C CA . VAL A 1 89 ? -5.299 -10.311 -12.224 1.00 83.50 89 VAL A CA 1
ATOM 653 C C . VAL A 1 89 ? -6.356 -10.075 -11.140 1.00 83.50 89 VAL A C 1
ATOM 655 O O . VAL A 1 89 ? -7.546 -10.168 -11.431 1.00 83.50 89 VAL A O 1
ATOM 658 N N . LYS A 1 90 ? -5.921 -9.845 -9.900 1.00 74.31 90 LYS A N 1
ATOM 659 C CA . LYS A 1 90 ? -6.773 -9.703 -8.718 1.00 74.31 90 LYS A CA 1
ATOM 660 C C . LYS A 1 90 ? -6.928 -8.241 -8.328 1.00 74.31 90 LYS A C 1
ATOM 662 O O . LYS A 1 90 ? -5.929 -7.506 -8.496 1.00 74.31 90 LYS A O 1
#

pLDDT: mean 86.25, std 7.32, range [46.94, 94.5]

Organism: Neisseria subflava (NCBI:txid28449)